Protein AF-A0A2V8NE22-F1 (afdb_monomer_lite)

Foldseek 3Di:
DDDDDDDDDDDPPDPDDDDDDDPQPDQPALVVVVVVLVVQLVVLLPDPDAREEEDEDDPPHDDANLVRCVVPCPPPSNVVSLVSHDWYKYWDCVCCVPQQKIWMFTNPPDGDLQRIKIARNVVRDIDGPDD

Structure (mmCIF, N/CA/C/O backbone):
data_AF-A0A2V8NE22-F1
#
_entry.id   AF-A0A2V8NE22-F1
#
loop_
_atom_site.group_PDB
_atom_site.id
_atom_site.type_symbol
_atom_site.label_atom_id
_atom_site.label_alt_id
_atom_site.label_comp_id
_atom_site.label_asym_id
_atom_site.label_entity_id
_atom_site.label_seq_id
_atom_site.pdbx_PDB_ins_code
_atom_site.Cartn_x
_atom_site.Cartn_y
_atom_site.Cartn_z
_atom_site.occupancy
_atom_site.B_iso_or_equiv
_atom_site.auth_seq_id
_atom_site.auth_comp_id
_atom_site.auth_asym_id
_atom_site.auth_atom_id
_atom_site.pdbx_PDB_model_num
ATOM 1 N N . MET A 1 1 ? 23.111 28.764 -12.033 1.00 37.59 1 MET A N 1
ATOM 2 C CA . MET A 1 1 ? 23.900 27.560 -12.355 1.00 37.59 1 MET A CA 1
ATOM 3 C C . MET A 1 1 ? 23.646 27.258 -13.822 1.00 37.59 1 MET A C 1
ATOM 5 O O . MET A 1 1 ? 22.540 26.860 -14.158 1.00 37.59 1 MET A O 1
ATOM 9 N N . GLU A 1 2 ? 24.598 27.595 -14.690 1.00 31.77 2 GLU A N 1
ATOM 10 C CA . GLU A 1 2 ? 24.503 27.349 -16.134 1.00 31.77 2 GLU A CA 1
ATOM 11 C C . GLU A 1 2 ? 24.884 25.897 -16.433 1.00 31.77 2 GLU A C 1
ATOM 13 O O . GLU A 1 2 ? 25.918 25.416 -15.976 1.00 31.77 2 GLU A O 1
ATOM 18 N N . LEU A 1 3 ? 24.026 25.194 -17.173 1.00 34.03 3 LEU A N 1
ATOM 19 C CA . LEU A 1 3 ? 24.301 23.855 -17.687 1.00 34.03 3 LEU A CA 1
ATOM 20 C C . LEU A 1 3 ? 25.064 23.991 -19.005 1.00 34.03 3 LEU A C 1
ATOM 22 O O . LEU A 1 3 ? 24.495 24.392 -20.017 1.00 34.03 3 LEU A O 1
ATOM 26 N N . THR A 1 4 ? 26.346 23.650 -18.989 1.00 37.62 4 THR A N 1
ATOM 27 C CA . THR A 1 4 ? 27.169 23.510 -20.194 1.00 37.62 4 THR A CA 1
ATOM 28 C C . THR A 1 4 ? 27.073 22.069 -20.699 1.00 37.62 4 THR A C 1
ATOM 30 O O . THR A 1 4 ? 27.163 21.124 -19.918 1.00 37.62 4 THR A O 1
ATOM 33 N N . VAL A 1 5 ? 26.844 21.893 -22.004 1.00 46.22 5 VAL A N 1
ATOM 34 C CA . VAL A 1 5 ? 26.795 20.576 -22.657 1.00 46.22 5 VAL A CA 1
ATOM 35 C C . VAL A 1 5 ? 28.030 20.428 -23.535 1.00 46.22 5 VAL A C 1
ATOM 37 O O . VAL A 1 5 ? 28.096 21.018 -24.612 1.00 46.22 5 VAL A O 1
ATOM 40 N N . ASP A 1 6 ? 28.980 19.609 -23.093 1.00 47.06 6 ASP A N 1
ATOM 41 C CA . ASP A 1 6 ? 30.117 19.199 -23.912 1.00 47.06 6 ASP A CA 1
ATOM 42 C C . ASP A 1 6 ? 29.724 18.012 -24.798 1.00 47.06 6 ASP A C 1
ATOM 44 O O . ASP A 1 6 ? 29.322 16.946 -24.324 1.00 47.06 6 ASP A O 1
ATOM 48 N N . LYS A 1 7 ? 29.832 18.188 -26.119 1.00 50.28 7 LYS A N 1
ATOM 49 C CA . LYS A 1 7 ? 29.657 17.091 -27.077 1.00 50.28 7 LYS A CA 1
ATOM 50 C C . LYS A 1 7 ? 30.937 16.261 -27.131 1.00 50.28 7 LYS A C 1
ATOM 52 O O . LYS A 1 7 ? 31.904 16.641 -27.784 1.00 50.28 7 LYS A O 1
ATOM 57 N N . LEU A 1 8 ? 30.916 15.099 -26.485 1.00 50.62 8 LEU A N 1
ATOM 58 C CA . LEU A 1 8 ? 31.925 14.060 -26.685 1.00 50.62 8 LEU 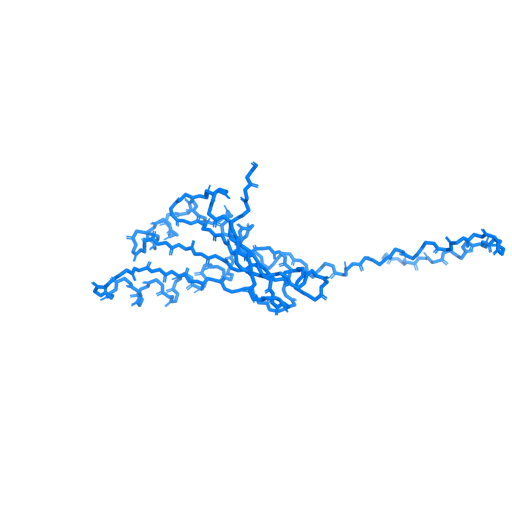A CA 1
ATOM 59 C C . LEU A 1 8 ? 31.838 13.524 -28.120 1.00 50.62 8 LEU A C 1
ATOM 61 O O . LEU A 1 8 ? 30.798 13.026 -28.551 1.00 50.62 8 LEU A O 1
ATOM 65 N N . ASN A 1 9 ? 32.939 13.638 -28.861 1.00 56.31 9 ASN A N 1
ATOM 66 C CA . ASN A 1 9 ? 33.056 13.124 -30.221 1.00 56.31 9 ASN A CA 1
ATOM 67 C C . ASN A 1 9 ? 33.309 11.608 -30.143 1.00 56.31 9 ASN A C 1
ATOM 69 O O . ASN A 1 9 ? 34.416 11.183 -29.816 1.00 56.31 9 ASN A O 1
ATOM 73 N N . MET A 1 10 ? 32.272 10.793 -30.352 1.00 56.22 10 MET A N 1
ATOM 74 C CA . MET A 1 10 ? 32.374 9.330 -30.287 1.00 56.22 10 MET A CA 1
ATOM 75 C C . MET A 1 10 ? 32.537 8.753 -31.698 1.00 56.22 10 MET A C 1
ATOM 77 O O . MET A 1 10 ? 31.770 9.091 -32.597 1.00 56.22 10 MET A O 1
ATOM 81 N N . GLY A 1 11 ? 33.558 7.913 -31.896 1.00 56.94 11 GLY A N 1
ATOM 82 C CA . GLY A 1 11 ? 33.836 7.251 -33.176 1.00 56.94 11 GLY A CA 1
ATOM 83 C C . GLY A 1 11 ? 32.723 6.285 -33.607 1.00 56.94 11 GLY A C 1
ATOM 84 O O . GLY A 1 11 ? 31.902 5.873 -32.790 1.00 56.94 11 GLY A O 1
ATOM 85 N N . GLN A 1 12 ? 32.714 5.913 -34.893 1.00 60.94 12 GLN A N 1
ATOM 86 C CA . GLN A 1 12 ? 31.648 5.115 -35.527 1.00 60.94 12 GLN A CA 1
ATOM 87 C C . GLN A 1 12 ? 31.400 3.738 -34.878 1.00 60.94 12 GLN A C 1
ATOM 89 O O . GLN A 1 12 ? 30.295 3.216 -34.993 1.00 60.94 12 GLN A O 1
ATOM 94 N N . ASP A 1 13 ? 32.376 3.196 -34.144 1.00 60.47 13 ASP A N 1
ATOM 95 C CA . ASP A 1 13 ? 32.303 1.873 -33.505 1.00 60.47 13 ASP A CA 1
ATOM 96 C C . ASP A 1 13 ? 31.814 1.902 -32.047 1.00 60.47 13 ASP A C 1
ATOM 98 O O . ASP A 1 13 ? 31.847 0.884 -31.353 1.00 60.47 13 ASP A O 1
ATOM 102 N N . TYR A 1 14 ? 31.376 3.057 -31.538 1.00 57.06 14 TYR A N 1
ATOM 103 C CA . TYR A 1 14 ? 30.861 3.156 -30.175 1.00 57.06 14 TYR A CA 1
ATOM 104 C C . TYR A 1 14 ? 29.347 2.890 -30.168 1.00 57.06 14 TYR A C 1
ATOM 106 O O . TYR A 1 14 ? 28.590 3.749 -30.630 1.00 57.06 14 TYR A O 1
ATOM 114 N N . PRO A 1 15 ? 28.849 1.758 -29.622 1.00 61.16 15 PRO A N 1
ATOM 115 C CA . PRO A 1 15 ? 27.423 1.600 -29.371 1.00 61.16 15 PRO A CA 1
ATOM 116 C C . PRO A 1 15 ? 27.044 2.618 -28.292 1.00 61.16 15 PRO A C 1
ATOM 118 O O . PRO A 1 15 ? 27.280 2.413 -27.100 1.00 61.16 15 PRO A O 1
ATOM 121 N N . GLY A 1 16 ? 26.556 3.782 -28.724 1.00 58.72 16 GLY A N 1
ATOM 122 C CA . GLY A 1 16 ? 26.219 4.891 -27.843 1.00 58.72 16 GLY A CA 1
ATOM 123 C C . GLY A 1 16 ? 25.307 4.419 -26.713 1.00 58.72 16 GLY A C 1
ATOM 124 O O . GLY A 1 16 ? 24.271 3.802 -26.950 1.00 58.72 16 GLY A O 1
ATOM 125 N N . LYS A 1 17 ? 25.694 4.693 -25.467 1.00 53.25 17 LYS A N 1
ATOM 126 C CA . LYS A 1 17 ? 24.834 4.452 -24.308 1.00 53.25 17 LYS A CA 1
ATOM 127 C C . LYS A 1 17 ? 23.971 5.689 -24.097 1.00 53.25 17 LYS A C 1
ATOM 129 O O . LYS A 1 17 ? 24.489 6.746 -23.753 1.00 53.25 17 LYS A O 1
ATOM 134 N N . PHE A 1 18 ? 22.661 5.558 -24.281 1.00 48.69 18 PHE A N 1
ATOM 135 C CA . PHE A 1 18 ? 21.712 6.589 -23.869 1.00 48.69 18 PHE A CA 1
ATOM 136 C C . PHE A 1 18 ? 21.289 6.317 -22.428 1.00 48.69 18 PHE A C 1
ATOM 138 O O . PHE A 1 18 ? 20.631 5.321 -22.133 1.00 48.69 18 PHE A O 1
ATOM 145 N N . LEU A 1 19 ? 21.686 7.203 -21.517 1.00 47.44 19 LEU A N 1
ATOM 146 C CA . LEU A 1 19 ? 21.205 7.187 -20.141 1.00 47.44 19 LEU A CA 1
ATOM 147 C C . LEU A 1 19 ? 19.865 7.920 -20.093 1.00 47.44 19 LEU A C 1
ATOM 149 O O . LEU A 1 19 ? 19.810 9.147 -20.081 1.00 47.44 19 LEU A O 1
ATOM 153 N N . THR A 1 20 ? 18.769 7.169 -20.068 1.00 47.91 20 THR A N 1
ATOM 154 C CA . THR A 1 20 ? 17.455 7.736 -19.762 1.00 47.91 20 THR A CA 1
ATOM 155 C C . THR A 1 20 ? 17.328 7.868 -18.246 1.00 47.91 20 THR A C 1
ATOM 157 O O . THR A 1 20 ? 17.050 6.886 -17.557 1.00 47.91 20 THR A O 1
ATOM 160 N N . ALA A 1 21 ? 17.535 9.065 -17.702 1.00 47.50 21 ALA A N 1
ATOM 161 C CA . ALA A 1 21 ? 17.123 9.361 -16.335 1.00 47.50 21 ALA A CA 1
ATOM 162 C C . ALA A 1 21 ? 15.638 9.752 -16.345 1.00 47.50 21 ALA A C 1
ATOM 164 O O . ALA A 1 21 ? 15.228 10.627 -17.109 1.00 47.50 21 ALA A O 1
ATOM 165 N N . ARG A 1 22 ? 14.810 9.123 -15.500 1.00 50.38 22 ARG A N 1
ATOM 166 C CA . ARG A 1 22 ? 13.479 9.675 -15.208 1.00 50.38 22 ARG A CA 1
ATOM 167 C C . ARG A 1 22 ? 13.700 10.997 -14.470 1.00 50.38 22 ARG A C 1
ATOM 169 O O . ARG A 1 22 ? 14.465 11.029 -13.507 1.00 50.38 22 ARG A O 1
ATOM 176 N N . ARG A 1 23 ? 13.037 12.080 -14.890 1.00 48.88 23 ARG A N 1
ATOM 177 C CA . ARG A 1 23 ? 12.951 13.297 -14.071 1.00 48.88 23 ARG A CA 1
ATOM 178 C C . ARG A 1 23 ? 12.187 12.907 -12.811 1.00 48.88 23 ARG A C 1
ATOM 180 O O . ARG A 1 23 ? 10.975 12.757 -12.878 1.00 48.88 23 ARG A O 1
ATOM 187 N N . TRP A 1 24 ? 12.895 12.658 -11.711 1.00 56.22 24 TRP A N 1
ATOM 188 C CA . TRP A 1 24 ? 12.277 12.339 -10.428 1.00 56.22 24 TRP A CA 1
ATOM 189 C C . TRP A 1 24 ? 11.470 13.566 -9.980 1.00 56.22 24 TRP A C 1
ATOM 191 O O . TRP A 1 24 ? 12.078 14.603 -9.713 1.00 56.22 24 TRP A O 1
ATOM 201 N N . PRO A 1 25 ? 10.127 13.504 -9.942 1.00 59.44 25 PRO A N 1
ATOM 202 C CA . PRO A 1 25 ? 9.298 14.648 -9.570 1.00 59.44 25 PRO A CA 1
ATOM 203 C C . PRO A 1 25 ? 9.386 14.986 -8.070 1.00 59.44 25 PRO A C 1
ATOM 205 O O . PRO A 1 25 ? 8.808 15.982 -7.651 1.00 59.44 25 PRO A O 1
ATOM 208 N N . GLY A 1 26 ? 10.130 14.201 -7.281 1.00 60.53 26 GLY A N 1
ATOM 209 C CA . GLY A 1 26 ? 10.162 14.283 -5.822 1.00 60.53 26 GLY A CA 1
ATOM 210 C C . GLY A 1 26 ? 9.280 13.209 -5.188 1.00 60.53 26 GLY A C 1
ATOM 211 O O . GLY A 1 26 ? 8.344 12.721 -5.819 1.00 60.53 26 GLY A O 1
ATOM 212 N N . ASP A 1 27 ? 9.593 12.828 -3.948 1.00 69.94 27 ASP A N 1
ATOM 213 C CA . ASP A 1 27 ? 8.636 12.107 -3.103 1.00 69.94 27 ASP A CA 1
ATOM 214 C C . ASP A 1 27 ? 7.561 13.129 -2.686 1.00 69.94 27 ASP A C 1
ATOM 216 O O . ASP A 1 27 ? 7.929 14.183 -2.158 1.00 69.94 27 ASP A O 1
ATOM 220 N N . PRO A 1 28 ? 6.260 12.894 -2.941 1.00 71.94 28 PRO A N 1
ATOM 221 C CA . PRO A 1 28 ? 5.191 13.791 -2.499 1.00 71.94 28 PRO A CA 1
ATOM 222 C C . PRO A 1 28 ? 5.072 13.852 -0.969 1.00 71.94 28 PRO A C 1
ATOM 224 O O . PRO A 1 28 ? 4.302 14.664 -0.459 1.00 71.94 28 PRO A O 1
ATOM 227 N N . GLY A 1 29 ? 5.812 13.009 -0.245 1.00 80.31 29 GLY A N 1
ATOM 228 C CA . GLY A 1 29 ? 5.804 12.954 1.202 1.00 80.31 29 GLY A CA 1
ATOM 229 C C . GLY A 1 29 ? 4.564 12.245 1.745 1.00 80.31 29 GLY A C 1
ATOM 230 O O . GLY A 1 29 ? 3.709 11.757 0.997 1.00 80.31 29 GLY A O 1
ATOM 231 N N . PRO A 1 30 ? 4.447 12.165 3.075 1.00 87.12 30 PRO A N 1
ATOM 232 C CA . PRO A 1 30 ? 3.407 11.369 3.707 1.00 87.12 30 PRO A CA 1
ATOM 233 C C . PRO A 1 30 ? 2.021 12.027 3.711 1.00 87.12 30 PRO A C 1
ATOM 235 O O . PRO A 1 30 ? 1.041 11.367 4.057 1.00 87.12 30 PRO A O 1
ATOM 238 N N . ASP A 1 31 ? 1.904 13.297 3.316 1.00 85.06 31 ASP A N 1
ATOM 239 C CA . ASP A 1 31 ? 0.651 14.062 3.372 1.00 85.06 31 ASP A CA 1
ATOM 240 C C . ASP A 1 31 ? -0.484 13.404 2.578 1.00 85.06 31 ASP A C 1
ATOM 242 O O . ASP A 1 31 ? -1.646 13.441 2.989 1.00 85.06 31 ASP A O 1
ATOM 246 N N . LEU A 1 32 ? -0.156 12.742 1.463 1.00 81.25 32 LEU A N 1
ATOM 247 C CA . LEU A 1 32 ? -1.129 11.984 0.674 1.00 81.25 32 LEU A CA 1
ATOM 248 C C . LEU A 1 32 ? -1.712 10.810 1.467 1.00 81.25 32 LEU A C 1
ATOM 250 O O . LEU A 1 32 ? -2.927 10.597 1.462 1.00 81.25 32 LEU A O 1
ATOM 254 N N . ILE A 1 33 ? -0.855 10.077 2.178 1.00 86.25 33 ILE A N 1
ATOM 255 C CA . ILE A 1 33 ? -1.259 8.960 3.033 1.00 86.25 33 ILE A CA 1
ATOM 256 C C . ILE A 1 33 ? -2.072 9.470 4.216 1.00 86.25 33 ILE A C 1
ATOM 258 O O . ILE A 1 33 ? -3.150 8.941 4.483 1.00 86.25 33 ILE A O 1
ATOM 262 N N . LEU A 1 34 ? -1.611 10.531 4.881 1.00 89.00 34 LEU A N 1
ATOM 263 C CA . LEU A 1 34 ? -2.320 11.148 6.002 1.00 89.00 34 LEU A CA 1
ATOM 264 C C . LEU A 1 34 ? -3.720 11.613 5.597 1.00 89.00 34 LEU A C 1
ATOM 266 O O . LEU A 1 34 ? -4.699 11.296 6.273 1.00 89.00 34 LEU A O 1
ATOM 270 N N . SER A 1 35 ? -3.839 12.309 4.464 1.00 87.56 35 SER A N 1
ATOM 271 C CA . SER A 1 35 ? -5.128 12.750 3.925 1.00 87.56 35 SER A CA 1
ATOM 272 C C . SER A 1 35 ? -6.050 11.563 3.618 1.00 87.56 35 SER A C 1
ATOM 274 O O . SER A 1 35 ? -7.235 11.575 3.971 1.00 87.56 35 SER A O 1
ATOM 276 N N . GLY A 1 36 ? -5.500 10.503 3.016 1.00 86.38 36 GLY A N 1
ATOM 277 C CA . GLY A 1 36 ? -6.225 9.268 2.724 1.00 86.38 36 GLY A CA 1
ATOM 278 C C . GLY A 1 36 ? -6.758 8.586 3.984 1.00 86.38 36 GLY A C 1
ATOM 279 O O . GLY A 1 36 ? -7.955 8.295 4.063 1.00 86.38 36 GLY A O 1
ATOM 280 N N . LEU A 1 37 ? -5.898 8.382 4.985 1.00 90.12 37 LEU A N 1
ATOM 281 C CA . LEU A 1 37 ? -6.264 7.759 6.258 1.00 90.12 37 LEU A CA 1
ATOM 282 C C . LEU A 1 37 ? -7.329 8.583 6.988 1.00 90.12 37 LEU A C 1
ATOM 284 O O . LEU A 1 37 ? -8.377 8.042 7.337 1.00 90.12 37 LEU A O 1
ATOM 288 N N . ASN A 1 38 ? -7.125 9.894 7.131 1.00 90.94 38 ASN A N 1
ATOM 289 C CA . ASN A 1 38 ? -8.068 10.785 7.811 1.00 90.94 38 ASN A CA 1
ATOM 290 C C . ASN A 1 38 ? -9.456 10.810 7.152 1.00 90.94 38 ASN A C 1
ATOM 292 O O . ASN A 1 38 ? -10.474 10.893 7.836 1.00 90.94 38 ASN A O 1
ATOM 296 N N . ASN A 1 39 ? -9.528 10.700 5.824 1.00 89.00 39 ASN A N 1
ATOM 297 C CA . ASN A 1 39 ? -10.804 10.70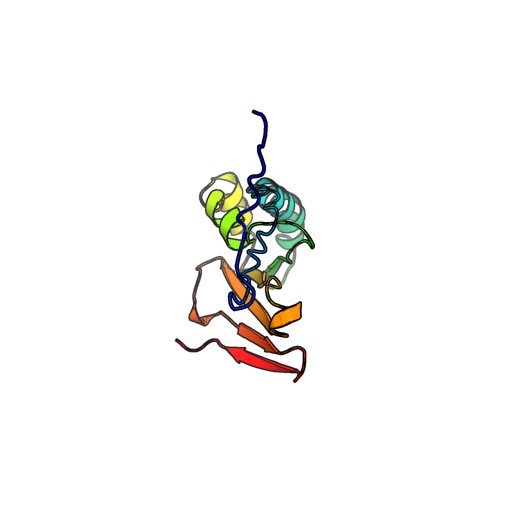4 5.108 1.00 89.00 39 ASN A CA 1
ATOM 298 C C . ASN A 1 39 ? -11.511 9.336 5.146 1.00 89.00 39 ASN A C 1
ATOM 300 O O . ASN A 1 39 ? -12.743 9.266 5.213 1.00 89.00 39 ASN A O 1
ATOM 304 N N . LYS A 1 40 ? -10.750 8.239 5.051 1.00 88.44 40 LYS A N 1
ATOM 305 C CA . LYS A 1 40 ? -11.308 6.893 4.842 1.00 88.44 40 LYS A CA 1
ATOM 306 C C . LYS A 1 40 ? -11.513 6.114 6.131 1.00 88.44 40 LYS A C 1
ATOM 308 O O . LYS A 1 40 ? -12.557 5.479 6.269 1.00 88.44 40 LYS A O 1
ATOM 313 N N . VAL A 1 41 ? -10.581 6.188 7.079 1.00 90.25 41 VAL A N 1
ATOM 314 C CA . VAL A 1 41 ? -10.638 5.398 8.316 1.00 90.25 41 VAL A CA 1
ATOM 315 C C . VAL A 1 41 ? -11.912 5.669 9.124 1.00 90.25 41 VAL A C 1
ATOM 317 O O . VAL A 1 41 ? -12.565 4.693 9.484 1.00 90.25 41 VAL A O 1
ATOM 320 N N . PRO A 1 42 ? -12.360 6.922 9.354 1.00 88.69 42 PRO A N 1
ATOM 321 C CA . PRO A 1 42 ? -13.589 7.161 10.119 1.00 88.69 42 PRO A CA 1
ATOM 322 C C . PRO A 1 42 ? -14.851 6.563 9.481 1.00 88.69 42 PRO A C 1
ATOM 324 O O . PRO A 1 42 ? -15.809 6.242 10.175 1.00 88.69 42 PRO A O 1
ATOM 327 N N . LYS A 1 43 ? -14.867 6.409 8.151 1.00 87.56 43 LYS A N 1
ATOM 328 C CA . LYS A 1 43 ? -15.986 5.791 7.419 1.00 87.56 43 LYS A CA 1
ATOM 329 C C . LYS A 1 43 ? -15.943 4.271 7.511 1.00 87.56 43 LYS A C 1
ATOM 331 O O . LYS A 1 43 ? -16.984 3.626 7.536 1.00 87.56 43 LYS A O 1
ATOM 336 N N . LEU A 1 44 ? -14.739 3.709 7.550 1.00 86.56 44 LEU A N 1
ATOM 337 C CA . LEU A 1 44 ? -14.520 2.275 7.678 1.00 86.56 44 LEU A CA 1
ATOM 338 C C . LEU A 1 44 ? -14.759 1.793 9.115 1.00 86.56 44 LEU A C 1
ATOM 340 O O . LEU A 1 44 ? -15.289 0.708 9.327 1.00 86.56 44 LEU A O 1
ATOM 344 N N . SER A 1 45 ? -14.405 2.613 10.107 1.00 83.31 45 SER A N 1
ATOM 345 C CA . SER A 1 45 ? -14.464 2.247 11.524 1.00 83.31 45 SER A CA 1
ATOM 346 C C . SER A 1 45 ? -15.883 1.958 12.020 1.00 83.31 45 SER A C 1
ATOM 348 O O . SER A 1 45 ? -16.039 1.159 12.945 1.00 83.31 45 SER A O 1
ATOM 350 N N . VAL A 1 46 ? -16.899 2.550 11.381 1.00 86.12 46 VAL A N 1
ATOM 351 C CA . VAL A 1 46 ? -18.327 2.350 11.681 1.00 86.12 46 VAL A CA 1
ATOM 352 C C . VAL A 1 46 ? -18.956 1.158 10.949 1.00 86.12 46 VAL A C 1
ATOM 354 O O . VAL A 1 46 ? -20.106 0.820 11.221 1.00 86.12 46 VAL A O 1
ATOM 357 N N . ALA A 1 47 ? -18.238 0.517 10.023 1.00 85.81 47 ALA A N 1
ATOM 358 C CA . ALA A 1 47 ? -18.737 -0.662 9.323 1.00 85.81 47 ALA A CA 1
ATOM 359 C C . ALA A 1 47 ? -18.766 -1.891 10.252 1.00 85.81 47 ALA A C 1
ATOM 361 O O . ALA A 1 47 ? -17.903 -2.053 11.116 1.00 85.81 47 ALA A O 1
ATOM 362 N N . ALA A 1 48 ? -19.758 -2.768 10.060 1.00 82.12 48 ALA A N 1
ATOM 363 C CA . ALA A 1 48 ? -19.975 -3.959 10.890 1.00 82.12 48 ALA A CA 1
ATOM 364 C C . ALA A 1 48 ? -19.128 -5.186 10.486 1.00 82.12 48 ALA A C 1
ATOM 366 O O . ALA A 1 48 ? -19.204 -6.213 11.154 1.00 82.12 48 ALA A O 1
ATOM 367 N N . GLY A 1 49 ? -18.356 -5.100 9.399 1.00 86.50 49 GLY A N 1
ATOM 368 C CA . GLY A 1 49 ? -17.512 -6.189 8.891 1.00 86.50 49 GLY A CA 1
ATOM 369 C C . GLY A 1 49 ? -16.028 -5.834 8.877 1.00 86.50 49 GLY A C 1
ATOM 370 O O . GLY A 1 49 ? -15.636 -4.805 9.428 1.00 86.50 49 GLY A O 1
ATOM 371 N N . ASP A 1 50 ? -15.238 -6.678 8.209 1.00 86.44 50 ASP A N 1
ATOM 372 C CA . ASP A 1 50 ? -13.798 -6.494 8.007 1.00 86.44 50 ASP A CA 1
ATOM 373 C C . ASP A 1 50 ? -13.463 -5.088 7.481 1.00 86.44 50 ASP A C 1
ATOM 375 O O . ASP A 1 50 ? -13.981 -4.618 6.462 1.00 86.44 50 ASP A O 1
ATOM 379 N N . LYS A 1 51 ? -12.533 -4.425 8.162 1.00 88.00 51 LYS A N 1
ATOM 380 C CA . LYS A 1 51 ? -12.149 -3.028 7.963 1.00 88.00 51 LYS A CA 1
ATOM 381 C C . LYS A 1 51 ? -10.825 -2.965 7.217 1.00 88.00 51 LYS A C 1
ATOM 383 O O . LYS A 1 51 ? -9.792 -2.597 7.774 1.00 88.00 51 LYS A O 1
ATOM 388 N N . LYS A 1 52 ? -10.865 -3.336 5.937 1.00 88.75 52 LYS A N 1
ATOM 389 C CA . LYS A 1 52 ? -9.687 -3.400 5.057 1.00 88.75 52 LYS A CA 1
ATOM 390 C C . LYS A 1 52 ? -9.611 -2.194 4.125 1.00 88.75 52 LYS A C 1
ATOM 392 O O . LYS A 1 52 ? -10.620 -1.772 3.560 1.00 88.75 52 LYS A O 1
ATOM 397 N N . ILE A 1 53 ? -8.408 -1.655 3.938 1.00 87.06 53 ILE A N 1
ATOM 398 C CA . ILE A 1 53 ? -8.132 -0.566 2.993 1.00 87.06 53 ILE A CA 1
ATOM 399 C C . ILE A 1 53 ? -7.224 -1.083 1.880 1.00 87.06 53 ILE A C 1
ATOM 401 O O . ILE A 1 53 ? -6.168 -1.644 2.157 1.00 87.06 53 ILE A O 1
ATOM 405 N N . LEU A 1 54 ? -7.610 -0.830 0.628 1.00 85.69 54 LEU A N 1
ATOM 406 C CA . LEU A 1 54 ? -6.734 -0.968 -0.533 1.00 85.69 54 LEU A CA 1
ATOM 407 C C . LEU A 1 54 ? -6.262 0.421 -0.973 1.00 85.69 54 LEU A C 1
ATOM 409 O O . LEU A 1 54 ? -7.077 1.272 -1.337 1.00 85.69 54 LEU A O 1
ATOM 413 N N . LEU A 1 55 ? -4.953 0.651 -0.926 1.00 85.62 55 LEU A N 1
ATOM 414 C CA . LEU A 1 55 ? -4.315 1.871 -1.403 1.00 85.62 55 LEU A CA 1
ATOM 415 C C . LEU A 1 55 ? -3.763 1.639 -2.810 1.00 85.62 55 LEU A C 1
ATOM 417 O O . LEU A 1 55 ? -2.954 0.737 -3.032 1.00 85.62 55 LEU A O 1
ATOM 421 N N . LEU A 1 56 ? -4.207 2.473 -3.747 1.00 81.31 56 LEU A N 1
ATOM 422 C CA . LEU A 1 56 ? -3.796 2.422 -5.145 1.00 81.31 56 LEU A CA 1
ATOM 423 C C . LEU A 1 56 ? -2.752 3.497 -5.422 1.00 81.31 56 LEU A C 1
ATOM 425 O O . LEU A 1 56 ? -2.874 4.624 -4.930 1.00 81.31 56 LEU A O 1
ATOM 429 N N . GLU A 1 57 ? -1.745 3.158 -6.222 1.00 75.62 57 GLU A N 1
ATOM 430 C CA . GLU A 1 57 ? -0.769 4.140 -6.682 1.00 75.62 57 GLU A CA 1
ATOM 431 C C . GLU A 1 57 ? -1.463 5.204 -7.526 1.00 75.62 57 GLU A C 1
ATOM 433 O O . GLU A 1 57 ? -2.320 4.919 -8.367 1.00 75.62 57 GLU A O 1
ATOM 438 N N . LYS A 1 58 ? -1.091 6.461 -7.289 1.00 70.94 58 LYS A N 1
ATOM 439 C CA . LYS A 1 58 ? -1.535 7.559 -8.132 1.00 70.94 58 LYS A CA 1
ATOM 440 C C . LYS A 1 58 ? -0.624 7.619 -9.350 1.00 70.94 58 LYS A C 1
ATOM 442 O O . LYS A 1 58 ? 0.590 7.741 -9.201 1.00 70.94 58 LYS A O 1
ATOM 447 N N . ASP A 1 59 ? -1.226 7.570 -10.536 1.00 66.56 59 ASP A N 1
ATOM 448 C CA . ASP A 1 59 ? -0.487 7.683 -11.790 1.00 66.56 59 ASP A CA 1
ATOM 449 C C . ASP A 1 59 ? 0.399 8.940 -11.792 1.00 66.56 59 ASP A C 1
ATOM 451 O O . ASP A 1 59 ? 0.006 10.012 -11.316 1.00 66.56 59 ASP A O 1
ATOM 455 N N . SER A 1 60 ? 1.609 8.786 -12.327 1.00 63.69 60 SER A N 1
ATOM 456 C CA . SER A 1 60 ? 2.603 9.848 -12.493 1.00 63.69 60 SER A CA 1
ATOM 457 C C . SER A 1 60 ? 3.089 10.517 -11.195 1.00 63.69 60 SER A C 1
ATOM 459 O O . SER A 1 60 ? 3.696 11.589 -11.247 1.00 63.69 60 SER A O 1
ATOM 461 N N . VAL A 1 61 ? 2.884 9.890 -10.032 1.00 66.19 61 VAL A N 1
ATOM 462 C CA . VAL A 1 61 ? 3.486 10.298 -8.753 1.00 66.19 61 VAL A CA 1
ATOM 463 C C . VAL A 1 61 ? 4.676 9.395 -8.440 1.00 66.19 61 VAL A C 1
ATOM 465 O O . VAL A 1 61 ? 4.593 8.180 -8.586 1.00 66.19 61 VAL A O 1
ATOM 468 N N . ALA A 1 62 ? 5.804 9.985 -8.039 1.00 62.41 62 ALA A N 1
ATOM 469 C CA . ALA A 1 62 ? 6.975 9.214 -7.633 1.00 62.41 62 ALA A CA 1
ATOM 470 C C . ALA A 1 62 ? 6.966 8.888 -6.137 1.00 62.41 62 ALA A C 1
ATOM 472 O O . ALA A 1 62 ? 6.237 9.495 -5.361 1.00 62.41 62 ALA A O 1
ATOM 473 N N . GLY A 1 63 ? 7.797 7.927 -5.741 1.00 67.25 63 GLY A N 1
ATOM 474 C CA . GLY A 1 63 ? 7.738 7.313 -4.414 1.00 67.25 63 GLY A CA 1
ATOM 475 C C . GLY A 1 63 ? 6.775 6.129 -4.390 1.00 67.25 63 GLY A C 1
ATOM 476 O O . GLY A 1 63 ? 6.015 5.921 -5.334 1.00 67.25 63 GLY A O 1
ATOM 477 N N . THR A 1 64 ? 6.844 5.326 -3.331 1.00 75.69 64 THR A N 1
ATOM 478 C CA . THR A 1 64 ? 5.931 4.194 -3.156 1.00 75.69 64 THR A CA 1
ATOM 479 C C . THR A 1 64 ? 5.011 4.462 -1.971 1.00 75.69 64 THR A C 1
ATOM 481 O O . THR A 1 64 ? 5.366 5.180 -1.032 1.00 75.69 64 THR A O 1
ATOM 484 N N . ILE A 1 65 ? 3.806 3.893 -2.000 1.00 83.94 65 ILE A N 1
ATOM 485 C CA . ILE A 1 65 ? 2.849 4.019 -0.889 1.00 83.94 65 ILE A CA 1
ATOM 486 C C . ILE A 1 65 ? 3.491 3.520 0.409 1.00 83.94 65 ILE A C 1
ATOM 488 O O . ILE A 1 65 ? 3.293 4.100 1.474 1.00 83.94 65 ILE A O 1
ATOM 492 N N . GLU A 1 66 ? 4.315 2.477 0.311 1.00 83.12 66 GLU A N 1
ATOM 493 C CA . GLU A 1 66 ? 5.063 1.928 1.432 1.00 83.12 66 GLU A CA 1
ATOM 494 C C . GLU A 1 66 ? 6.071 2.934 1.994 1.00 83.12 66 GLU A C 1
ATOM 496 O O . GLU A 1 66 ? 6.114 3.115 3.208 1.00 83.12 66 GLU A O 1
ATOM 501 N N . SER A 1 67 ? 6.855 3.616 1.149 1.00 82.81 67 SER A N 1
ATOM 502 C CA . SER A 1 67 ? 7.842 4.594 1.629 1.00 82.81 67 SER A CA 1
ATOM 503 C C . SER A 1 67 ? 7.189 5.799 2.303 1.00 82.81 67 SER A C 1
ATOM 505 O O . SER A 1 67 ? 7.738 6.331 3.265 1.00 82.81 67 SER A O 1
ATOM 507 N N . GLN A 1 68 ? 6.017 6.221 1.827 1.00 86.94 68 GLN A N 1
ATOM 508 C CA . GLN A 1 68 ? 5.250 7.314 2.432 1.00 86.94 68 GLN A CA 1
ATOM 509 C C . GLN A 1 68 ? 4.599 6.884 3.751 1.00 86.94 68 GLN A C 1
ATOM 511 O O . GLN A 1 68 ? 4.647 7.623 4.731 1.00 86.94 68 GLN A O 1
ATOM 516 N N . PHE A 1 69 ? 4.023 5.680 3.807 1.00 89.06 69 PHE A N 1
ATOM 517 C CA . PHE A 1 69 ? 3.395 5.154 5.021 1.00 89.06 69 PHE A CA 1
ATOM 518 C C . PHE A 1 69 ? 4.408 4.951 6.155 1.00 89.06 69 PHE A C 1
ATOM 520 O O . PHE A 1 69 ? 4.134 5.314 7.299 1.00 89.06 69 PHE A O 1
ATOM 527 N N . GLU A 1 70 ? 5.602 4.446 5.838 1.00 88.62 70 GLU A N 1
ATOM 528 C CA . GLU A 1 70 ? 6.678 4.237 6.814 1.00 88.62 70 GLU A CA 1
ATOM 529 C C . GLU A 1 70 ? 7.118 5.523 7.528 1.00 88.62 70 GLU A C 1
ATOM 531 O O . GLU A 1 70 ? 7.516 5.477 8.688 1.00 88.62 70 GLU A O 1
ATOM 536 N N . GLN A 1 71 ? 6.978 6.686 6.887 1.00 89.38 71 GLN A N 1
ATOM 537 C CA . GLN A 1 71 ? 7.322 7.976 7.493 1.00 89.38 71 GLN A CA 1
ATOM 538 C C . GLN A 1 71 ? 6.332 8.423 8.580 1.00 89.38 71 GLN A C 1
ATOM 540 O O . GLN A 1 71 ? 6.683 9.258 9.411 1.00 89.38 71 GLN A O 1
ATOM 545 N N . VAL A 1 72 ? 5.099 7.898 8.588 1.00 90.69 72 VAL A N 1
ATOM 546 C CA . VAL A 1 72 ? 4.026 8.382 9.480 1.00 90.69 72 VAL A CA 1
ATOM 547 C C . VAL A 1 72 ? 3.367 7.325 10.345 1.00 90.69 72 VAL A C 1
ATOM 549 O O . VAL A 1 72 ? 2.654 7.698 11.282 1.00 90.69 72 VAL A O 1
ATOM 552 N N . LYS A 1 73 ? 3.615 6.034 10.093 1.00 89.25 73 LYS A N 1
ATOM 553 C CA . LYS A 1 73 ? 2.988 4.921 10.827 1.00 89.25 73 LYS A CA 1
ATOM 554 C C . LYS A 1 73 ? 3.140 5.028 12.347 1.00 89.25 73 LYS A C 1
ATOM 556 O O . LYS A 1 73 ? 2.274 4.572 13.088 1.00 89.25 73 LYS A O 1
ATOM 561 N N . ASP A 1 74 ? 4.226 5.650 12.804 1.00 90.62 74 ASP A N 1
ATOM 562 C CA . ASP A 1 74 ? 4.563 5.757 14.218 1.00 90.62 74 ASP A CA 1
ATOM 563 C C . ASP A 1 74 ? 3.998 6.990 14.924 1.00 90.62 74 ASP A C 1
ATOM 565 O O . ASP A 1 74 ? 4.078 7.060 16.154 1.00 90.62 74 ASP A O 1
ATOM 569 N N . SER A 1 75 ? 3.395 7.923 14.185 1.00 93.06 75 SER A N 1
ATOM 570 C CA . SER A 1 75 ? 2.761 9.105 14.768 1.00 93.06 75 SER A CA 1
ATOM 571 C C . SER A 1 75 ? 1.520 8.732 15.588 1.00 93.06 75 SER A C 1
ATOM 573 O O . SER A 1 75 ? 0.768 7.823 15.232 1.00 93.06 75 SER A O 1
ATOM 575 N N . ASP A 1 76 ? 1.267 9.455 16.682 1.00 93.44 76 ASP A N 1
ATOM 576 C CA . ASP A 1 76 ? 0.114 9.195 17.558 1.00 93.44 76 ASP A CA 1
ATOM 577 C C . ASP A 1 76 ? -1.232 9.378 16.847 1.00 93.44 76 ASP A C 1
ATOM 579 O O . ASP A 1 76 ? -2.227 8.725 17.172 1.00 93.44 76 ASP A O 1
ATOM 583 N N . GLU A 1 77 ? -1.289 10.285 15.873 1.00 91.88 77 GLU A N 1
ATOM 584 C CA . GLU A 1 77 ? -2.455 10.463 15.012 1.00 91.88 77 GLU A CA 1
ATOM 585 C C . GLU A 1 77 ? -2.711 9.211 14.172 1.00 91.88 77 GLU A C 1
ATOM 587 O O . GLU A 1 77 ? -3.796 8.630 14.255 1.00 91.88 77 GLU A O 1
ATOM 592 N N . VAL A 1 78 ? -1.701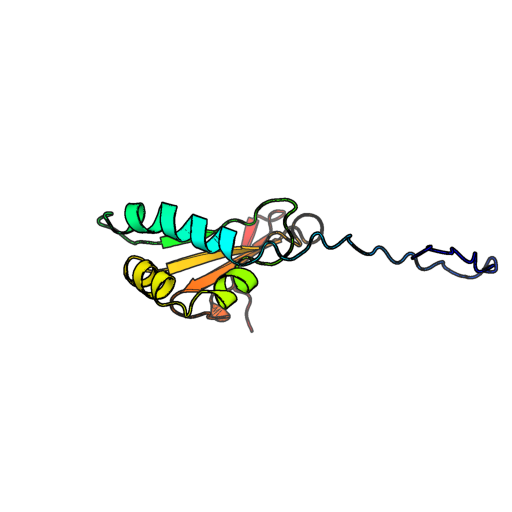 8.738 13.439 1.00 92.00 78 VAL A N 1
ATOM 593 C CA . VAL A 1 78 ? -1.841 7.553 12.589 1.00 92.00 78 VAL A CA 1
ATOM 594 C C . VAL A 1 78 ? -2.095 6.311 13.430 1.00 92.00 78 VAL A C 1
ATOM 596 O O . VAL A 1 78 ? -3.036 5.584 13.139 1.00 92.00 78 VAL A O 1
ATOM 599 N N . LYS A 1 79 ? -1.380 6.104 14.541 1.00 92.19 79 LYS A N 1
ATOM 600 C CA . LYS A 1 79 ? -1.646 4.994 15.473 1.00 92.19 79 LYS A CA 1
ATOM 601 C C . LYS A 1 79 ? -3.093 4.972 15.961 1.00 92.19 79 LYS A C 1
ATOM 603 O O . LYS A 1 79 ? -3.671 3.895 16.087 1.00 92.19 79 LYS A O 1
ATOM 608 N N . ARG A 1 80 ? -3.702 6.134 16.229 1.00 91.88 80 ARG A N 1
ATOM 609 C CA . ARG A 1 80 ? -5.125 6.212 16.603 1.00 91.88 80 ARG A CA 1
ATOM 610 C C . ARG A 1 80 ? -6.041 5.807 15.455 1.00 91.88 80 ARG A C 1
ATOM 612 O O . ARG A 1 80 ? -6.975 5.048 15.697 1.00 91.88 80 ARG A O 1
ATOM 619 N N . LEU A 1 81 ? -5.769 6.266 14.234 1.00 91.50 81 LEU A N 1
ATOM 620 C CA . LEU A 1 81 ? -6.527 5.865 13.044 1.00 91.50 81 LEU A CA 1
ATOM 621 C C . LEU A 1 81 ? -6.399 4.354 12.791 1.00 91.50 81 LEU A C 1
ATOM 623 O O . LEU A 1 81 ? -7.400 3.671 12.591 1.00 91.50 81 LEU A O 1
ATOM 627 N N . LEU A 1 82 ? -5.186 3.811 12.882 1.00 91.06 82 LEU A N 1
ATOM 628 C CA . LEU A 1 82 ? -4.892 2.406 12.608 1.00 91.06 82 LEU A CA 1
ATOM 629 C C . LEU A 1 82 ? -5.582 1.427 13.575 1.00 91.06 82 LEU A C 1
ATOM 631 O O . LEU A 1 82 ? -5.803 0.279 13.213 1.00 91.06 82 LEU A O 1
ATOM 635 N N . ARG A 1 83 ? -6.000 1.866 14.772 1.00 89.88 83 ARG A N 1
ATOM 636 C CA . ARG A 1 83 ? -6.842 1.054 15.680 1.00 89.88 83 ARG A CA 1
ATOM 637 C C . ARG A 1 83 ? -8.244 0.785 15.129 1.00 89.88 83 ARG A C 1
ATOM 639 O O . ARG A 1 83 ? -8.932 -0.099 15.626 1.00 89.88 83 ARG A O 1
ATOM 646 N N . GLY A 1 84 ? -8.697 1.588 14.168 1.00 86.25 84 GLY A N 1
ATOM 647 C CA . GLY A 1 84 ? -10.019 1.479 13.559 1.00 86.25 84 GLY A CA 1
ATOM 648 C C . GLY A 1 84 ? -10.076 0.577 12.328 1.00 86.25 84 GLY A C 1
ATOM 649 O O . GLY A 1 84 ? -11.136 0.521 11.707 1.00 86.25 84 GLY A O 1
ATOM 650 N N . ILE A 1 85 ? -8.971 -0.072 11.952 1.00 90.06 85 ILE A N 1
ATOM 651 C CA . ILE A 1 85 ? -8.855 -0.894 10.744 1.00 90.06 85 ILE A CA 1
ATOM 652 C C . ILE A 1 85 ? -8.147 -2.216 11.041 1.00 90.06 85 ILE A C 1
ATOM 654 O O . ILE A 1 85 ? -7.318 -2.289 11.946 1.00 90.06 85 ILE A O 1
ATOM 658 N N . ASP A 1 86 ? -8.437 -3.229 10.232 1.00 90.62 86 ASP A N 1
ATOM 659 C CA . ASP A 1 86 ? -7.830 -4.553 10.365 1.00 90.62 86 ASP A CA 1
ATOM 660 C C . ASP A 1 86 ? -6.575 -4.667 9.498 1.00 90.62 86 ASP A C 1
ATOM 662 O O . ASP A 1 86 ? -5.530 -5.123 9.956 1.00 90.62 86 ASP A O 1
ATOM 666 N N . GLU A 1 87 ? -6.656 -4.219 8.240 1.00 91.06 87 GLU A N 1
ATOM 667 C CA . GLU A 1 87 ? -5.578 -4.391 7.263 1.00 91.06 87 GLU A CA 1
ATOM 668 C C . GLU A 1 87 ? -5.457 -3.191 6.320 1.00 91.06 87 GLU A C 1
ATOM 670 O O . GLU A 1 87 ? -6.451 -2.589 5.901 1.00 91.06 87 GLU A O 1
ATOM 675 N N . ILE A 1 88 ? -4.218 -2.905 5.918 1.00 90.06 88 ILE A N 1
ATOM 676 C CA . ILE A 1 88 ? -3.916 -2.045 4.771 1.00 90.06 88 ILE A CA 1
ATOM 677 C C . ILE A 1 88 ? -3.154 -2.876 3.751 1.00 90.06 88 ILE A C 1
ATOM 679 O O . ILE A 1 88 ? -2.133 -3.480 4.080 1.00 90.06 88 ILE A O 1
ATOM 683 N N . TRP A 1 89 ? -3.626 -2.847 2.513 1.00 89.38 89 TRP A N 1
ATOM 684 C CA . TRP A 1 89 ? -2.982 -3.436 1.349 1.00 89.38 89 TRP A CA 1
ATOM 685 C C . TRP A 1 89 ? -2.610 -2.348 0.346 1.00 89.38 89 TRP A C 1
ATOM 687 O O . TRP A 1 89 ? -3.318 -1.347 0.218 1.00 89.38 89 TRP A O 1
ATOM 697 N N . THR A 1 90 ? -1.517 -2.548 -0.379 1.00 87.44 90 THR A N 1
ATOM 698 C CA . THR A 1 90 ? -1.092 -1.675 -1.480 1.00 87.44 90 THR A CA 1
ATOM 699 C C . THR A 1 90 ? -1.061 -2.433 -2.789 1.00 87.44 90 THR A C 1
ATOM 701 O O . THR A 1 90 ? -0.917 -3.655 -2.799 1.00 87.44 90 THR A O 1
ATOM 704 N N . THR A 1 91 ? -1.185 -1.698 -3.890 1.00 86.06 91 THR A N 1
ATOM 705 C CA . THR A 1 91 ? -0.860 -2.177 -5.237 1.00 86.06 91 THR A CA 1
ATOM 706 C C . THR A 1 91 ? 0.298 -1.366 -5.795 1.00 86.06 91 THR A C 1
ATOM 708 O O . THR A 1 91 ? 0.193 -0.141 -5.849 1.00 86.06 91 THR A O 1
ATOM 711 N N . ASN A 1 92 ? 1.342 -2.037 -6.266 1.00 79.81 92 ASN A N 1
ATOM 712 C CA . ASN A 1 92 ? 2.447 -1.431 -6.992 1.00 79.81 92 ASN A CA 1
ATOM 713 C C . ASN A 1 92 ? 2.344 -1.764 -8.487 1.00 79.81 92 ASN A C 1
ATOM 715 O O . ASN A 1 92 ? 2.233 -2.925 -8.889 1.00 79.81 92 ASN A O 1
ATOM 719 N N . THR A 1 93 ? 2.371 -0.709 -9.293 1.00 76.69 93 THR A N 1
ATOM 720 C CA . THR A 1 93 ? 2.181 -0.684 -10.744 1.00 76.69 93 THR A CA 1
ATOM 721 C C . THR A 1 93 ? 3.386 -0.090 -11.480 1.00 76.69 93 THR A C 1
ATOM 723 O O . THR A 1 93 ? 3.366 0.016 -12.707 1.00 76.69 93 THR A O 1
ATOM 726 N N . ALA A 1 94 ? 4.472 0.251 -10.773 1.00 67.19 94 ALA A N 1
ATOM 727 C CA . ALA A 1 94 ? 5.650 0.928 -11.327 1.00 67.19 94 ALA A CA 1
ATOM 728 C C . ALA A 1 94 ? 6.335 0.166 -12.484 1.00 67.19 94 ALA A C 1
ATOM 730 O O . ALA A 1 94 ? 7.043 0.779 -13.296 1.00 67.19 94 ALA A O 1
ATOM 731 N N . GLY A 1 95 ? 6.119 -1.152 -12.563 1.00 65.38 95 GLY A N 1
ATOM 732 C CA . GLY A 1 95 ? 6.601 -2.046 -13.618 1.00 65.38 95 GLY A CA 1
ATOM 733 C C . GLY A 1 95 ? 5.544 -2.467 -14.644 1.00 65.38 95 GLY A C 1
ATOM 734 O O . GLY A 1 95 ? 5.907 -3.107 -15.625 1.00 65.38 95 GLY A O 1
ATOM 735 N N . LEU A 1 96 ? 4.267 -2.093 -14.490 1.00 75.12 96 LEU A N 1
ATOM 736 C CA . LEU A 1 96 ? 3.150 -2.709 -15.222 1.00 75.12 96 LEU A CA 1
ATOM 737 C C . LEU A 1 96 ? 3.325 -2.685 -16.748 1.00 75.12 96 LEU A C 1
ATOM 739 O O . LEU A 1 96 ? 3.169 -3.711 -17.394 1.00 75.12 96 LEU A O 1
ATOM 743 N N . GLN A 1 97 ? 3.717 -1.547 -17.328 1.00 72.88 97 GLN A N 1
ATOM 744 C CA . GLN A 1 97 ? 3.909 -1.431 -18.783 1.00 72.88 97 GLN A CA 1
ATOM 745 C C . GLN A 1 97 ? 5.056 -2.291 -19.337 1.00 72.88 97 GLN A C 1
ATOM 747 O O . GLN A 1 97 ? 5.078 -2.582 -20.529 1.00 72.88 97 GLN A O 1
ATOM 752 N N . LYS A 1 98 ? 6.046 -2.633 -18.506 1.00 74.25 98 LYS A N 1
ATOM 753 C CA . LYS A 1 98 ? 7.227 -3.404 -18.921 1.00 74.25 98 LYS A CA 1
ATOM 754 C C . LYS A 1 98 ? 7.107 -4.880 -18.569 1.0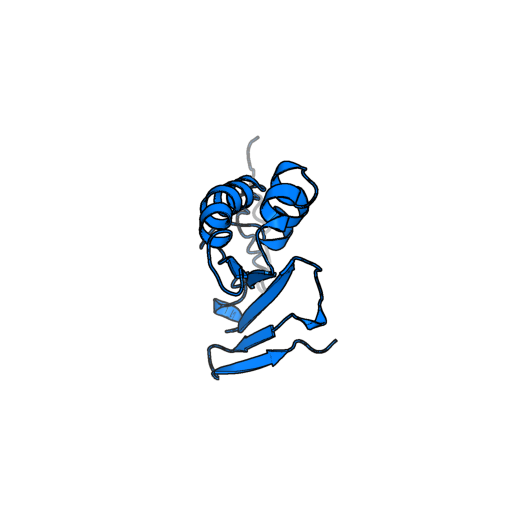0 74.25 98 LYS A C 1
ATOM 756 O O . LYS A 1 98 ? 7.552 -5.725 -19.333 1.00 74.25 98 LYS A O 1
ATOM 761 N N . GLU A 1 99 ? 6.559 -5.159 -17.397 1.00 76.00 99 GLU A N 1
ATOM 762 C CA . GLU A 1 99 ? 6.558 -6.476 -16.769 1.00 76.00 99 GLU A CA 1
ATOM 763 C C . GLU A 1 99 ? 5.199 -7.163 -16.894 1.00 76.00 99 GLU A C 1
ATOM 765 O O . GLU A 1 99 ? 5.127 -8.367 -16.700 1.00 76.00 99 GLU A O 1
ATOM 770 N N . ASN A 1 100 ? 4.131 -6.429 -17.238 1.00 81.75 100 ASN A N 1
ATOM 771 C CA . ASN A 1 100 ? 2.749 -6.914 -17.212 1.00 81.75 100 ASN A CA 1
ATOM 772 C C . ASN A 1 100 ? 2.366 -7.537 -15.860 1.00 81.75 100 ASN A C 1
ATOM 774 O O . ASN A 1 100 ? 1.533 -8.433 -15.810 1.00 81.75 100 ASN A O 1
ATOM 778 N N . VAL A 1 101 ? 2.952 -7.064 -14.756 1.00 81.81 101 VAL A N 1
ATOM 779 C CA . VAL A 1 101 ? 2.665 -7.571 -13.410 1.00 81.81 101 VAL A CA 1
ATOM 780 C C . VAL A 1 101 ? 2.223 -6.436 -12.492 1.00 81.81 101 V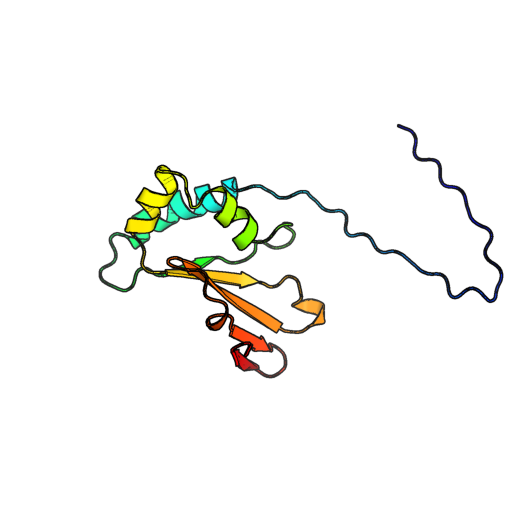AL A C 1
ATOM 782 O O . VAL A 1 101 ? 2.834 -5.366 -12.464 1.00 81.81 101 VAL A O 1
ATOM 785 N N . ILE A 1 102 ? 1.160 -6.686 -11.727 1.00 85.06 102 ILE A N 1
ATOM 786 C CA . ILE A 1 102 ? 0.750 -5.884 -10.571 1.00 85.06 102 ILE A CA 1
ATOM 787 C C . ILE A 1 102 ? 1.200 -6.622 -9.316 1.00 85.06 102 ILE A C 1
ATOM 789 O O . ILE A 1 102 ? 0.876 -7.797 -9.137 1.00 85.06 102 ILE A O 1
ATOM 793 N N . PHE A 1 103 ? 1.909 -5.932 -8.428 1.00 83.81 103 PHE A N 1
ATOM 794 C CA . PHE A 1 103 ? 2.264 -6.470 -7.117 1.00 83.81 103 PHE A CA 1
ATOM 795 C C . PHE A 1 103 ? 1.297 -5.948 -6.064 1.00 83.81 103 PHE A C 1
ATOM 797 O O . PHE A 1 103 ? 0.914 -4.781 -6.100 1.00 83.81 103 PHE A O 1
ATOM 804 N N . THR A 1 104 ? 0.925 -6.787 -5.106 1.00 86.50 104 THR A N 1
ATOM 805 C CA . THR A 1 104 ? 0.149 -6.377 -3.936 1.00 86.50 104 THR A CA 1
ATOM 806 C C . THR A 1 104 ? 0.807 -6.853 -2.663 1.00 86.50 104 THR A C 1
ATOM 808 O O . THR A 1 104 ? 1.231 -8.005 -2.600 1.00 86.50 104 THR A O 1
ATOM 811 N N . ASN A 1 105 ? 0.842 -6.020 -1.629 1.00 86.50 105 ASN A N 1
ATOM 812 C CA . ASN A 1 105 ? 1.428 -6.394 -0.347 1.00 86.50 105 ASN A CA 1
ATOM 813 C C . ASN A 1 105 ? 0.675 -5.790 0.831 1.00 86.50 105 ASN A C 1
ATOM 815 O O . ASN A 1 105 ? 0.115 -4.697 0.747 1.00 86.50 105 ASN A O 1
ATOM 819 N N . LYS A 1 106 ? 0.708 -6.502 1.959 1.00 88.69 106 LYS A N 1
ATOM 820 C CA . LYS A 1 106 ? 0.172 -6.008 3.222 1.00 88.69 106 LYS A CA 1
ATOM 821 C C . LYS A 1 106 ? 1.147 -5.012 3.850 1.00 88.69 106 LYS A C 1
ATOM 823 O O . LYS A 1 106 ? 2.344 -5.284 3.968 1.00 88.69 106 LYS A O 1
ATOM 828 N N . LEU A 1 107 ? 0.624 -3.862 4.257 1.00 88.75 107 LEU A N 1
ATOM 829 C CA . LEU A 1 107 ? 1.354 -2.815 4.972 1.00 88.75 107 LEU A CA 1
ATOM 830 C C . LEU A 1 107 ? 1.099 -2.809 6.481 1.00 88.75 107 LEU A C 1
ATOM 832 O O . LEU A 1 107 ? 1.979 -2.419 7.241 1.00 88.75 107 LEU A O 1
ATOM 836 N N . TRP A 1 108 ? -0.093 -3.222 6.913 1.00 90.12 108 TRP A N 1
ATOM 837 C CA . TRP A 1 108 ? -0.538 -3.192 8.310 1.00 90.12 108 TRP A CA 1
ATOM 838 C C . TRP A 1 108 ? -1.367 -4.449 8.619 1.00 90.12 108 TRP A C 1
ATOM 840 O O . TRP A 1 108 ? -2.095 -4.887 7.722 1.00 90.12 108 TRP A O 1
ATOM 850 N N . PRO A 1 109 ? -1.300 -5.041 9.832 1.00 87.69 109 PRO A N 1
ATOM 851 C CA . PRO A 1 109 ? -0.574 -4.598 11.037 1.00 87.69 109 PRO A CA 1
ATOM 852 C C . PRO A 1 109 ? 0.937 -4.825 11.009 1.00 87.69 109 PRO A C 1
ATOM 854 O O . PRO A 1 109 ? 1.691 -4.075 11.619 1.00 87.69 109 PRO A O 1
ATOM 857 N N . GLU A 1 110 ? 1.386 -5.817 10.250 1.00 82.25 110 GLU A N 1
ATOM 858 C CA . GLU A 1 110 ? 2.799 -6.123 10.077 1.00 82.25 110 GLU A CA 1
ATOM 859 C C . GLU A 1 110 ? 3.101 -6.277 8.595 1.00 82.25 110 GLU A C 1
ATOM 861 O O . GLU A 1 110 ? 2.341 -6.905 7.845 1.00 82.25 110 GLU A O 1
ATOM 866 N N . ARG A 1 111 ? 4.232 -5.708 8.177 1.00 77.69 111 ARG A N 1
ATOM 867 C CA . ARG A 1 111 ? 4.751 -5.914 6.834 1.00 77.69 111 ARG A CA 1
ATOM 868 C C . ARG A 1 111 ? 5.346 -7.311 6.757 1.00 77.69 111 ARG A C 1
ATOM 870 O O . ARG A 1 111 ? 6.464 -7.548 7.204 1.00 77.69 111 ARG A O 1
ATOM 877 N N . ASP A 1 112 ? 4.601 -8.214 6.143 1.00 78.25 112 ASP A N 1
ATOM 878 C CA . ASP A 1 112 ? 5.024 -9.589 5.932 1.00 78.25 112 ASP A CA 1
ATOM 879 C C . ASP A 1 112 ? 5.317 -9.812 4.447 1.00 78.25 112 ASP A C 1
ATOM 881 O O . ASP A 1 112 ? 4.428 -9.735 3.598 1.00 78.25 112 ASP A O 1
ATOM 885 N N . ARG A 1 113 ? 6.578 -10.102 4.118 1.00 74.25 113 ARG A N 1
ATOM 886 C CA . ARG A 1 113 ? 6.990 -10.373 2.735 1.00 74.25 113 ARG A CA 1
ATOM 887 C C . ARG A 1 113 ? 6.314 -11.616 2.151 1.00 74.25 113 ARG A C 1
ATOM 889 O O . ARG A 1 113 ? 6.173 -11.681 0.938 1.00 74.25 113 ARG A O 1
ATOM 896 N N . SER A 1 114 ? 5.847 -12.551 2.982 1.00 75.69 114 SER A N 1
ATOM 897 C CA . SER A 1 114 ? 5.067 -13.714 2.532 1.00 75.69 114 SER A CA 1
ATOM 898 C C . SER A 1 114 ? 3.692 -13.330 1.960 1.00 75.69 114 SER A C 1
ATOM 900 O O . SER A 1 114 ? 3.052 -14.122 1.266 1.00 75.69 114 SER A O 1
ATOM 902 N N . THR A 1 115 ? 3.236 -12.101 2.230 1.00 76.25 115 THR A N 1
ATOM 903 C CA . THR A 1 115 ? 1.966 -11.559 1.723 1.00 76.25 115 THR A CA 1
ATOM 904 C C . THR A 1 115 ? 2.103 -10.838 0.389 1.00 76.25 115 THR A C 1
ATOM 906 O O . THR A 1 115 ? 1.110 -10.313 -0.112 1.00 76.25 115 THR A O 1
ATOM 909 N N . ILE A 1 116 ? 3.308 -10.792 -0.191 1.00 83.25 116 ILE A N 1
ATOM 910 C CA . ILE A 1 116 ? 3.496 -10.226 -1.523 1.00 83.25 116 ILE A CA 1
ATOM 911 C C . ILE A 1 116 ? 2.876 -11.191 -2.531 1.00 83.25 116 ILE A C 1
ATOM 913 O O . ILE A 1 116 ? 3.345 -12.314 -2.721 1.00 83.25 116 ILE A O 1
ATOM 917 N N . CYS A 1 117 ? 1.821 -10.731 -3.187 1.00 84.56 117 CYS A N 1
ATOM 918 C CA . CYS A 1 117 ? 1.200 -11.419 -4.303 1.00 84.56 117 CYS A CA 1
ATOM 919 C C . CYS A 1 117 ? 1.475 -10.665 -5.602 1.00 84.56 117 CYS A C 1
ATOM 921 O O . CYS A 1 117 ? 1.669 -9.449 -5.606 1.00 84.56 117 CYS A O 1
ATOM 923 N N . SER A 1 118 ? 1.456 -11.399 -6.702 1.00 85.44 118 SER A N 1
ATOM 924 C CA . SER A 1 118 ? 1.680 -10.901 -8.049 1.00 85.44 118 SER A CA 1
ATOM 925 C C . SER A 1 118 ? 0.548 -11.370 -8.948 1.00 85.44 118 SER A C 1
ATOM 927 O O . SER A 1 118 ? 0.145 -12.531 -8.888 1.00 85.44 118 SER A O 1
ATOM 929 N N . LEU A 1 119 ? 0.055 -10.462 -9.783 1.00 86.00 119 LEU A N 1
ATOM 930 C CA . LEU A 1 119 ? -0.902 -10.735 -10.845 1.00 86.00 119 LEU A CA 1
ATOM 931 C C . LEU A 1 119 ? -0.253 -10.397 -12.186 1.00 86.00 119 LEU A C 1
ATOM 933 O O . LEU A 1 119 ? 0.027 -9.227 -12.438 1.00 86.00 119 LEU A O 1
ATOM 937 N N . ASP A 1 120 ? -0.049 -11.398 -13.038 1.00 83.81 120 ASP A N 1
ATOM 938 C CA . ASP A 1 120 ? 0.294 -11.196 -14.446 1.00 83.81 120 ASP A CA 1
ATOM 939 C C . ASP A 1 120 ? -0.967 -10.818 -15.223 1.00 83.81 120 ASP A C 1
ATOM 941 O O . ASP A 1 120 ? -1.879 -11.628 -15.375 1.00 83.81 120 ASP A O 1
ATOM 945 N N . VAL A 1 121 ? -1.017 -9.587 -15.727 1.00 86.12 121 VAL A N 1
ATOM 946 C CA . VAL A 1 121 ? -2.169 -9.058 -16.470 1.00 86.12 121 VAL A CA 1
ATOM 947 C C . VAL A 1 121 ? -2.251 -9.576 -17.906 1.00 86.12 121 VAL A C 1
ATOM 949 O O . VAL A 1 121 ? -3.258 -9.364 -18.572 1.00 86.12 121 VAL A O 1
ATOM 952 N N . SER A 1 122 ? -1.196 -10.218 -18.413 1.00 86.62 122 SER A N 1
ATOM 953 C CA . SER A 1 122 ? -1.181 -10.823 -19.748 1.00 86.62 122 SER A CA 1
ATOM 954 C C . SER A 1 122 ? -1.674 -12.269 -19.748 1.00 86.62 122 SER A C 1
ATOM 956 O O . SER A 1 122 ? -2.171 -12.743 -20.769 1.00 86.62 122 SER A O 1
ATOM 958 N N . THR A 1 123 ? -1.550 -12.968 -18.615 1.00 88.50 123 THR A N 1
ATOM 959 C CA . THR A 1 123 ? -1.923 -14.387 -18.490 1.00 88.50 123 THR A CA 1
ATOM 960 C C . THR A 1 123 ? -2.984 -14.672 -17.428 1.00 88.50 123 THR A C 1
ATOM 962 O O . THR A 1 123 ? -3.359 -15.833 -17.259 1.00 88.50 123 THR A O 1
ATOM 965 N N . ASP A 1 124 ? -3.437 -13.652 -16.694 1.00 86.12 124 ASP A N 1
ATOM 966 C CA . ASP A 1 124 ? -4.320 -13.743 -15.520 1.00 86.12 124 ASP A CA 1
ATOM 967 C C . ASP A 1 124 ? -3.790 -14.668 -14.409 1.00 86.12 124 ASP A C 1
ATOM 969 O O . ASP A 1 124 ? -4.522 -15.099 -13.512 1.00 86.12 124 ASP A O 1
ATOM 973 N N . ARG A 1 125 ? -2.494 -14.997 -14.443 1.00 84.50 125 ARG A N 1
ATOM 974 C CA . ARG A 1 125 ? -1.871 -15.841 -13.426 1.00 84.50 125 ARG A CA 1
ATOM 975 C C . ARG A 1 125 ? -1.640 -15.035 -12.162 1.00 84.50 125 ARG A C 1
ATOM 977 O O . ARG A 1 125 ? -1.053 -13.957 -12.193 1.00 84.50 125 ARG A O 1
ATOM 984 N N . PHE A 1 126 ? -2.042 -15.618 -11.041 1.00 85.50 126 PHE A N 1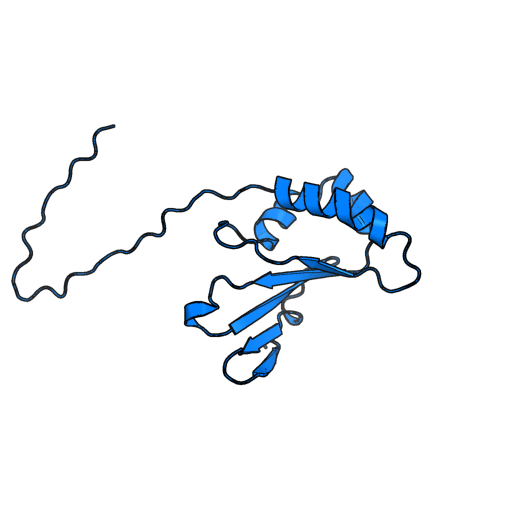
ATOM 985 C CA . PHE A 1 126 ? -1.836 -15.064 -9.713 1.00 85.50 126 PHE A CA 1
ATOM 986 C C . PHE A 1 126 ? -0.937 -15.989 -8.897 1.00 85.50 126 PHE A C 1
ATOM 988 O O . PHE A 1 126 ? -1.201 -17.190 -8.811 1.00 85.50 126 PHE A O 1
ATOM 995 N N . TRP A 1 127 ? 0.113 -15.446 -8.289 1.00 84.94 127 TRP A N 1
ATOM 996 C CA . TRP A 1 127 ? 1.011 -16.207 -7.421 1.00 84.94 127 TRP A CA 1
ATOM 997 C C . TRP A 1 127 ? 1.461 -15.384 -6.221 1.00 84.94 127 TRP A C 1
ATOM 999 O O . TRP A 1 127 ? 1.384 -14.156 -6.210 1.00 84.94 127 TRP A O 1
ATOM 1009 N N . ARG A 1 128 ? 1.940 -16.077 -5.189 1.00 80.19 128 ARG A N 1
ATOM 1010 C CA . ARG A 1 128 ? 2.690 -15.445 -4.104 1.00 80.19 128 ARG A CA 1
ATOM 1011 C C . ARG A 1 128 ? 4.153 -15.413 -4.493 1.00 80.19 128 ARG A C 1
ATOM 1013 O O . ARG A 1 128 ? 4.657 -16.389 -5.043 1.00 80.19 128 ARG A O 1
ATOM 1020 N N . VAL A 1 129 ? 4.824 -14.304 -4.214 1.00 67.38 129 VAL A N 1
ATOM 1021 C CA . VAL A 1 129 ? 6.276 -14.231 -4.363 1.00 67.38 129 VAL A CA 1
ATOM 1022 C C . VAL A 1 129 ? 6.870 -15.117 -3.268 1.00 67.38 129 VAL A C 1
ATOM 1024 O O . VAL A 1 129 ? 6.914 -14.727 -2.102 1.00 67.38 129 VAL A O 1
ATOM 1027 N N . GLU A 1 130 ? 7.233 -16.348 -3.627 1.00 59.34 130 GLU A N 1
ATOM 1028 C CA . GLU A 1 130 ? 7.971 -17.250 -2.741 1.00 59.34 130 GLU A CA 1
ATOM 1029 C C . GLU A 1 130 ? 9.375 -16.673 -2.490 1.00 59.34 130 GLU A C 1
ATOM 1031 O O . GLU A 1 130 ? 9.970 -16.070 -3.388 1.00 59.34 130 GLU A O 1
ATOM 1036 N N . GLN A 1 131 ? 9.859 -16.791 -1.248 1.00 52.84 131 GLN A N 1
ATOM 1037 C CA . GLN A 1 131 ? 11.219 -16.392 -0.862 1.00 52.84 131 GLN A CA 1
ATOM 1038 C C . GLN A 1 131 ? 12.237 -17.459 -1.243 1.00 52.84 131 GLN A C 1
ATOM 1040 O O . GLN A 1 131 ? 11.936 -18.650 -1.009 1.00 52.84 131 GLN A O 1
#

Radius of gyration: 20.28 Å; chains: 1; bounding box: 54×45×53 Å

Secondary structure (DSSP, 8-state):
-----------TT----------------THHHHHHHHHHHHHHHT-SS--EEEEEPPTT--S-HHHHHHTTTTSHHHHHHHTT-SEEEEEE-TTHHHH-EEEEEEEES---GGG-EEEETTT--EEE---

pLDDT: mean 76.68, std 15.24, range [31.77, 93.44]

Sequence (131 aa):
MELTVDKLNMGQDYPGKFLTARRWPGDPGPDLILSGLNNKVPKLSVAAGDKKILLLEKDSVAGTIESQFEQVKDSDEVKRLLRGIDEIWTTNTAGLQKENVIFTNKLWPERDRSTICSLDVSTDRFWRVEQ